Protein AF-A0A7W1Z7H8-F1 (afdb_monomer)

Solvent-accessible surface area (backbone atoms only — not comparable to full-atom values): 7129 Å² total; per-residue (Å²): 140,85,84,79,81,69,68,65,64,59,55,58,54,51,54,52,50,53,51,53,54,53,57,59,57,65,76,65,70,73,76,84,82,82,87,85,73,93,56,99,77,76,87,80,87,76,75,93,75,91,64,86,77,94,76,86,90,84,87,84,92,83,88,84,91,80,80,81,54,83,76,49,73,49,82,91,49,90,79,41,76,26,39,41,36,39,74,78,32,41,36,40,38,42,84,89,47,76,49,75,50,109

Foldseek 3Di:
DDDDDDPVVVVVVVVVVVVVVVVVVVVPPPDDDDDDDPDPDDDDDDPDDDDPDDDDDDDDDDDDDDDKDWDDWDDPDLAAWIKTDIDQKIWIQHNVGIDIDD

Nearest PDB structures (foldseek):
  5b4w-assembly5_E  TM=4.647E-01  e=5.243E+00  Homo sapiens
  3hg0-assembly1_A  TM=2.616E-01  e=4.627E+00  Lactococcus phage TP901-1
  2f0c-assembly1_C  TM=2.039E-01  e=4.347E+00  Lactococcus phage TP901-1

pLDDT: mean 74.96, std 12.85, range [38.62, 90.5]

Secondary structure (DSSP, 8-state):
------THHHHHHHHHHHHHHHHHHHTT----------SSS----------SSS----------SSS--EEEEE-S-TTS-EEEEETTEEEEEETTEEEEE-

Mean predicted aligned error: 14.22 Å

Structure (mmCIF, N/CA/C/O backbone):
data_AF-A0A7W1Z7H8-F1
#
_entry.id   AF-A0A7W1Z7H8-F1
#
loop_
_atom_site.group_PDB
_atom_site.id
_atom_site.type_symbol
_atom_site.label_atom_id
_atom_site.label_alt_id
_atom_site.label_comp_id
_atom_site.label_asym_id
_atom_site.label_entity_id
_atom_site.label_seq_id
_atom_site.pdbx_PDB_ins_code
_atom_site.Cartn_x
_atom_site.Cartn_y
_atom_site.Cartn_z
_atom_site.occupancy
_atom_site.B_iso_or_equiv
_atom_site.auth_seq_id
_atom_site.auth_comp_id
_atom_site.auth_asym_id
_atom_site.auth_atom_id
_atom_site.pdbx_PDB_model_num
ATOM 1 N N . MET A 1 1 ? -51.947 30.927 48.456 1.00 40.75 1 MET A N 1
ATOM 2 C CA . MET A 1 1 ? -50.536 30.508 48.608 1.00 40.75 1 MET A CA 1
ATOM 3 C C . MET A 1 1 ? -49.892 30.583 47.238 1.00 40.75 1 MET A C 1
ATOM 5 O O . MET A 1 1 ? -50.205 29.747 46.406 1.00 40.75 1 MET A O 1
ATOM 9 N N . ASN A 1 2 ? -49.055 31.590 46.983 1.00 38.62 2 ASN A N 1
ATOM 10 C CA . ASN A 1 2 ? -48.344 31.703 45.708 1.00 38.62 2 ASN A CA 1
ATOM 11 C C . ASN A 1 2 ? -46.888 31.305 45.945 1.00 38.62 2 ASN A C 1
ATOM 13 O O . ASN A 1 2 ? -46.149 32.004 46.634 1.00 38.62 2 ASN A O 1
ATOM 17 N N . CYS A 1 3 ? -46.512 30.140 45.420 1.00 47.09 3 CYS A N 1
ATOM 18 C CA . CYS A 1 3 ? -45.139 29.655 45.418 1.00 47.09 3 CYS A CA 1
ATOM 19 C C . CYS A 1 3 ? -44.365 30.414 44.333 1.00 47.09 3 CYS A C 1
ATOM 21 O O . CYS A 1 3 ? -44.635 30.255 43.144 1.00 47.09 3 CYS A O 1
ATOM 23 N N . PHE A 1 4 ? -43.440 31.280 44.743 1.00 50.28 4 PHE A N 1
ATOM 24 C CA . PHE 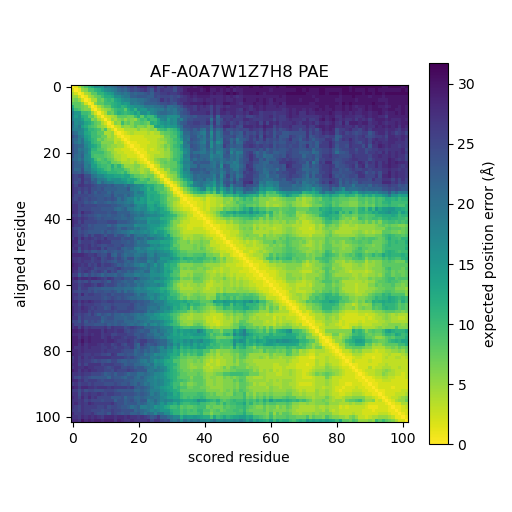A 1 4 ? -42.590 32.035 43.829 1.00 50.28 4 PHE A CA 1
ATOM 25 C C . PHE A 1 4 ? -41.327 31.209 43.546 1.00 50.28 4 PHE A C 1
ATOM 27 O O . PHE A 1 4 ? -40.413 31.152 44.369 1.00 50.28 4 PHE A O 1
ATOM 34 N N . ILE A 1 5 ? -41.281 30.522 42.401 1.00 57.69 5 ILE A N 1
ATOM 35 C CA . ILE A 1 5 ? -40.071 29.814 41.961 1.00 57.69 5 ILE A CA 1
ATOM 36 C C . ILE A 1 5 ? -39.080 30.861 41.442 1.00 57.69 5 ILE A C 1
ATOM 38 O O . ILE A 1 5 ? -39.292 31.497 40.411 1.00 57.69 5 ILE A O 1
ATOM 42 N N . SER A 1 6 ? -37.996 31.054 42.192 1.00 49.62 6 SER A N 1
ATOM 43 C CA . SER A 1 6 ? -36.928 32.004 41.879 1.00 49.62 6 SER A CA 1
ATOM 44 C C . SER A 1 6 ? -36.206 31.629 40.576 1.00 49.62 6 SER A C 1
ATOM 46 O O . SER A 1 6 ? -35.491 30.626 40.497 1.00 49.62 6 SER A O 1
ATOM 48 N N . THR A 1 7 ? -36.376 32.458 39.545 1.00 54.94 7 THR A N 1
ATOM 49 C CA . THR A 1 7 ? -35.830 32.275 38.186 1.00 54.94 7 THR A CA 1
ATOM 50 C C . THR A 1 7 ? -34.306 32.434 38.094 1.00 54.94 7 THR A C 1
ATOM 52 O O . THR A 1 7 ? -33.714 32.103 37.063 1.00 54.94 7 THR A O 1
ATOM 55 N N . THR A 1 8 ? -33.637 32.889 39.158 1.00 52.72 8 THR A N 1
ATOM 56 C CA . THR A 1 8 ? -32.173 33.059 39.191 1.00 52.72 8 THR A CA 1
ATOM 57 C C . THR A 1 8 ? -31.426 31.722 39.237 1.00 52.72 8 THR A C 1
ATOM 59 O O . THR A 1 8 ? -30.363 31.594 38.631 1.00 52.72 8 THR A O 1
ATOM 62 N N . ASN A 1 9 ? -32.010 30.690 39.858 1.00 53.28 9 ASN A N 1
ATOM 63 C CA . ASN A 1 9 ? -31.394 29.363 39.976 1.00 53.28 9 ASN A CA 1
ATOM 64 C C . ASN A 1 9 ? -31.404 28.562 38.661 1.00 53.28 9 ASN A C 1
ATOM 66 O O . ASN A 1 9 ? -30.511 27.750 38.431 1.00 53.28 9 ASN A O 1
ATOM 70 N N . VAL A 1 10 ? -32.384 28.797 37.780 1.00 56.59 10 VAL A N 1
ATOM 71 C CA . VAL A 1 10 ? -32.489 28.103 36.482 1.00 56.59 10 VAL A CA 1
ATOM 72 C C . VAL A 1 10 ? -31.485 28.672 35.478 1.00 56.59 10 VAL A C 1
ATOM 74 O O . VAL A 1 10 ? -30.796 27.908 34.805 1.00 56.59 10 VAL A O 1
ATOM 77 N N . LYS A 1 11 ? -31.330 30.004 35.433 1.00 52.03 11 LYS A N 1
ATOM 78 C CA . LYS A 1 11 ? -30.341 30.673 34.570 1.00 52.03 11 LYS A CA 1
ATOM 79 C C . LYS A 1 11 ? -28.909 30.272 34.930 1.00 52.03 11 LYS A C 1
ATOM 81 O O . LYS A 1 11 ? -28.159 29.904 34.038 1.00 52.03 11 LYS A O 1
ATOM 86 N N . LEU A 1 12 ? -28.559 30.254 36.220 1.00 52.38 12 LEU A N 1
ATOM 87 C CA . LEU A 1 12 ? -27.214 29.884 36.682 1.00 52.38 12 LEU A CA 1
ATOM 88 C C . LEU A 1 12 ? -26.838 28.432 36.329 1.00 52.38 12 LEU A C 1
ATOM 90 O O . LEU A 1 12 ? -25.691 28.159 35.996 1.00 52.38 12 LEU A O 1
ATOM 94 N N . ARG A 1 13 ? -27.802 27.502 36.354 1.00 59.09 13 ARG A N 1
ATOM 95 C CA . ARG A 1 13 ? -27.569 26.091 35.998 1.00 59.09 13 ARG A CA 1
ATOM 96 C C . ARG A 1 13 ? -27.445 25.864 34.490 1.00 59.09 13 ARG A C 1
ATOM 98 O O . ARG A 1 13 ? -26.671 25.005 34.080 1.00 59.09 13 ARG A O 1
ATOM 105 N N . PHE A 1 14 ? -28.155 26.643 33.673 1.00 59.34 14 PHE A N 1
ATOM 106 C CA . PHE A 1 14 ? -28.090 26.542 32.212 1.00 59.34 14 PHE A CA 1
ATOM 107 C C . PHE A 1 14 ? -26.758 27.071 31.655 1.00 59.34 14 PHE A C 1
ATOM 109 O O . PHE A 1 14 ? -26.163 26.439 30.784 1.00 59.34 14 PHE A O 1
ATOM 116 N N . THR A 1 15 ? -26.234 28.177 32.201 1.00 65.00 15 THR A N 1
ATOM 117 C CA . THR A 1 15 ? -24.945 28.748 31.766 1.00 65.00 15 THR A CA 1
ATOM 118 C C . THR A 1 15 ? -23.768 27.821 32.077 1.00 65.00 15 THR A C 1
ATOM 120 O O . THR A 1 15 ? -22.882 27.657 31.241 1.00 65.00 15 THR A O 1
ATOM 123 N N . THR A 1 16 ? -23.775 27.159 33.239 1.00 66.75 16 THR A N 1
ATOM 124 C CA . THR A 1 16 ? -22.735 26.184 33.614 1.00 66.75 16 THR A CA 1
ATOM 125 C C . THR A 1 16 ? -22.773 24.939 32.728 1.00 66.75 16 THR A C 1
ATOM 127 O O . THR A 1 16 ? -21.720 24.412 32.374 1.00 66.75 16 THR A O 1
ATOM 130 N N . LEU A 1 17 ? -23.967 24.492 32.316 1.00 67.69 17 LEU A N 1
ATOM 131 C CA . LEU A 1 17 ? -24.121 23.354 31.407 1.00 67.69 17 LEU A CA 1
ATOM 132 C C . LEU A 1 17 ? -23.559 23.671 30.012 1.00 67.69 17 LEU A C 1
ATOM 134 O O . LEU A 1 17 ? -22.806 22.877 29.455 1.00 67.69 17 LEU A O 1
ATOM 138 N N . ILE A 1 18 ? -23.869 24.858 29.479 1.00 71.62 18 ILE A N 1
ATOM 139 C CA . ILE A 1 18 ? -23.338 25.327 28.189 1.00 71.62 18 ILE A CA 1
ATOM 140 C C . ILE A 1 18 ? -21.812 25.462 28.253 1.00 71.62 18 ILE A C 1
ATOM 142 O O . ILE A 1 18 ? -21.120 25.014 27.342 1.00 71.62 18 ILE A O 1
ATOM 146 N N . P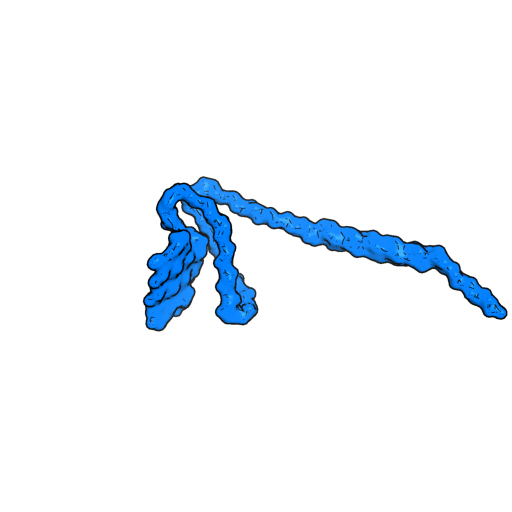HE A 1 19 ? -21.274 26.018 29.342 1.00 71.62 19 PHE A N 1
ATOM 147 C CA . PHE A 1 19 ? -19.830 26.155 29.533 1.00 71.62 19 PHE A CA 1
ATOM 148 C C . PHE A 1 19 ? -19.121 24.793 29.617 1.00 71.62 19 PHE A C 1
ATOM 150 O O . PHE A 1 19 ? -18.070 24.611 29.005 1.00 71.62 19 PHE A O 1
ATOM 157 N N . ALA A 1 20 ? -19.719 23.809 30.297 1.00 69.62 20 ALA A N 1
ATOM 158 C CA . ALA A 1 20 ? -19.191 22.447 30.361 1.00 69.62 20 ALA A CA 1
ATOM 159 C C . ALA A 1 20 ? -19.195 21.750 28.987 1.00 69.62 20 ALA A C 1
ATOM 161 O O . ALA A 1 20 ? -18.218 21.090 28.634 1.00 69.62 20 ALA A O 1
ATOM 162 N N . VAL A 1 21 ? -20.247 21.921 28.181 1.00 70.44 21 VAL A N 1
ATOM 163 C CA . VAL A 1 21 ? -20.313 21.367 26.813 1.00 70.44 21 VAL A CA 1
ATOM 164 C C . VAL A 1 21 ? -19.286 22.039 25.891 1.00 70.44 21 VAL A C 1
ATOM 166 O O . VAL A 1 21 ? -18.609 21.360 25.117 1.00 70.44 21 VAL A O 1
ATOM 169 N N . LEU A 1 22 ? -19.097 23.355 26.019 1.00 66.81 22 LEU A N 1
ATOM 170 C CA . LEU A 1 22 ? -18.115 24.107 25.235 1.00 66.81 22 LEU A CA 1
ATOM 171 C C . LEU A 1 22 ? -16.668 23.701 25.580 1.00 66.81 22 LEU A C 1
ATOM 173 O O . LEU A 1 22 ? -15.850 23.529 24.678 1.00 66.81 22 LEU A O 1
ATOM 177 N N . LEU A 1 23 ? -16.365 23.460 26.863 1.00 64.12 23 LEU A N 1
ATOM 178 C CA . LEU A 1 23 ? -15.053 22.966 27.306 1.00 64.12 23 LEU A CA 1
ATOM 179 C C . LEU A 1 23 ? -14.734 21.555 26.785 1.00 64.12 23 LEU A C 1
ATOM 181 O O . LEU A 1 23 ? -13.601 21.303 26.384 1.00 64.12 23 LEU A O 1
ATOM 185 N N . ASN A 1 24 ? -15.718 20.650 26.739 1.00 60.62 24 ASN A N 1
ATOM 186 C CA . ASN A 1 24 ? -15.532 19.296 26.189 1.00 60.62 24 ASN A CA 1
ATOM 187 C C . ASN A 1 24 ? -15.366 19.286 24.656 1.00 60.62 24 ASN A C 1
ATOM 189 O O . ASN A 1 24 ? -14.775 18.369 24.088 1.00 60.62 24 ASN A O 1
ATOM 193 N N . SER A 1 25 ? -15.855 20.322 23.974 1.00 59.72 25 SER A N 1
ATOM 194 C CA . SER A 1 25 ? -15.710 20.462 22.520 1.00 59.72 25 SER A CA 1
ATOM 195 C C . SER A 1 25 ? -14.287 20.887 22.119 1.00 59.72 25 SER A C 1
ATOM 197 O O . SER A 1 25 ? -13.804 20.510 21.054 1.00 59.72 25 SER A O 1
ATOM 199 N N . LEU A 1 26 ? -13.583 21.623 22.990 1.00 58.31 26 LEU A N 1
ATOM 200 C CA . LEU A 1 26 ? -12.208 22.098 22.768 1.00 58.31 26 LEU A CA 1
ATOM 201 C C . LEU A 1 26 ? -11.153 20.990 22.910 1.00 58.31 26 LEU A C 1
ATOM 203 O O . LEU A 1 26 ? -10.115 21.044 22.255 1.00 58.31 26 LEU A O 1
ATOM 207 N N . THR A 1 27 ? -11.414 19.964 23.723 1.00 59.09 27 THR A N 1
ATOM 208 C CA . THR A 1 27 ? -10.492 18.831 23.932 1.00 59.09 27 THR A CA 1
ATOM 209 C C . THR A 1 27 ? -10.562 17.773 22.826 1.00 59.09 27 THR A C 1
ATOM 211 O O . THR A 1 27 ? -9.719 16.876 22.787 1.00 59.09 27 THR A O 1
ATOM 214 N N . THR A 1 28 ? -11.523 17.888 21.899 1.00 56.25 28 THR A N 1
ATOM 215 C CA . THR A 1 28 ? -11.728 16.934 20.790 1.00 56.25 28 THR A CA 1
ATOM 216 C C . THR A 1 28 ? -11.153 17.431 19.453 1.00 56.25 28 THR A C 1
ATOM 218 O O . THR A 1 28 ? -11.299 16.776 18.424 1.00 56.25 28 THR A O 1
ATOM 221 N N . LEU A 1 29 ? -10.414 18.545 19.442 1.00 57.19 29 LEU A N 1
ATOM 222 C CA . LEU A 1 29 ? -9.570 18.928 18.305 1.00 57.19 29 LEU A CA 1
ATOM 223 C C . LEU A 1 29 ? -8.285 18.089 18.314 1.00 57.19 29 LEU A C 1
ATOM 225 O O . LEU A 1 29 ? -7.200 18.571 18.636 1.00 57.19 29 LEU A O 1
ATOM 229 N N . LYS A 1 30 ? -8.394 16.803 17.971 1.00 61.12 30 LYS A N 1
ATOM 230 C CA . LYS A 1 30 ? -7.203 16.034 17.604 1.00 61.12 30 LYS A CA 1
ATOM 231 C C . LYS A 1 30 ? -6.725 16.551 16.250 1.00 61.12 30 LYS A C 1
ATOM 233 O O . LYS A 1 30 ? -7.382 16.330 15.238 1.00 61.12 30 LYS A O 1
ATOM 238 N N . ALA A 1 31 ? -5.600 17.258 16.234 1.00 60.22 31 ALA A N 1
ATOM 239 C CA . ALA A 1 31 ? -4.905 17.570 14.994 1.00 60.22 31 ALA A CA 1
ATOM 240 C C . ALA A 1 31 ? -4.589 16.259 14.250 1.00 60.22 31 ALA A C 1
ATOM 242 O O . ALA A 1 31 ? -4.105 15.303 14.859 1.00 60.22 31 ALA A O 1
ATOM 243 N N . GLN A 1 32 ? -4.858 16.203 12.943 1.00 66.00 32 GLN A N 1
ATOM 244 C CA . GLN A 1 32 ? -4.304 15.149 12.096 1.00 66.00 32 GLN A CA 1
ATOM 245 C C . GLN A 1 32 ? -2.789 15.353 12.028 1.00 66.00 32 GLN A C 1
ATOM 247 O O . GLN A 1 32 ? -2.310 16.341 11.473 1.00 66.00 32 GLN A O 1
ATOM 252 N N . SER A 1 33 ? -2.029 14.426 12.608 1.00 72.44 33 SER A N 1
ATOM 253 C CA . SER A 1 33 ? -0.580 14.393 12.436 1.00 72.44 33 SER A CA 1
ATOM 254 C C . SER A 1 33 ? -0.269 14.030 10.985 1.00 72.44 33 SER A C 1
ATOM 256 O O . SER A 1 33 ? -0.589 12.930 10.540 1.00 72.44 33 SER A O 1
ATOM 258 N N . SER A 1 34 ? 0.339 14.956 10.245 1.00 78.94 34 SER A N 1
ATOM 259 C CA . SER A 1 34 ? 0.880 14.667 8.916 1.00 78.94 34 SER A CA 1
ATOM 260 C C . SER A 1 34 ? 2.224 13.958 9.061 1.00 78.94 34 SER A C 1
ATOM 262 O O . SER A 1 34 ? 3.082 14.399 9.828 1.00 78.94 34 SER A O 1
ATOM 264 N N . LEU A 1 35 ? 2.405 12.856 8.337 1.00 83.44 35 LEU A N 1
ATOM 265 C CA . LEU A 1 35 ? 3.664 12.125 8.286 1.00 83.44 35 LEU A CA 1
ATOM 266 C C . LEU A 1 35 ? 4.440 12.554 7.037 1.00 83.44 35 LEU A C 1
ATOM 268 O O . LEU A 1 35 ? 4.027 12.266 5.917 1.00 83.44 35 LEU A O 1
ATOM 272 N N . TYR A 1 36 ? 5.576 13.222 7.233 1.00 87.94 36 TYR A N 1
ATOM 273 C CA . TYR A 1 36 ? 6.522 13.533 6.162 1.00 87.94 36 TYR A CA 1
ATOM 274 C C . TYR A 1 36 ? 7.717 12.584 6.232 1.00 87.94 36 TYR A C 1
ATOM 276 O O . TYR A 1 36 ? 8.360 12.459 7.274 1.00 87.94 36 TYR A O 1
ATOM 284 N N . MET A 1 37 ? 8.029 11.933 5.113 1.00 87.88 37 MET A N 1
ATOM 285 C CA . MET A 1 37 ? 9.167 11.028 4.987 1.00 87.88 37 MET A CA 1
ATOM 286 C C . MET A 1 37 ? 10.052 11.511 3.825 1.00 87.88 37 MET A C 1
ATOM 288 O O . MET A 1 37 ? 9.554 11.635 2.709 1.00 87.88 37 MET A O 1
ATOM 292 N N . PRO A 1 38 ? 11.344 11.817 4.049 1.00 87.00 38 PRO A N 1
ATOM 293 C CA . PRO A 1 38 ? 12.208 12.423 3.029 1.00 87.00 38 PRO A CA 1
ATOM 294 C C . PRO A 1 38 ? 12.889 11.409 2.092 1.00 87.00 38 PRO A C 1
ATOM 296 O O . PRO A 1 38 ? 13.710 11.802 1.266 1.00 87.00 38 PRO A O 1
ATOM 299 N N . GLY A 1 39 ? 12.621 10.108 2.238 1.00 81.62 39 GLY A N 1
ATOM 300 C CA . GLY A 1 39 ? 13.259 9.070 1.427 1.00 81.62 39 GLY A CA 1
ATOM 301 C C . GLY A 1 39 ? 12.779 9.068 -0.027 1.00 81.62 39 GLY A C 1
ATOM 302 O O . GLY A 1 39 ? 11.683 9.530 -0.333 1.00 81.62 39 GLY A O 1
ATOM 303 N N . ALA A 1 40 ? 13.589 8.504 -0.927 1.00 75.81 40 ALA A N 1
ATOM 304 C CA . ALA A 1 40 ? 13.199 8.290 -2.325 1.00 75.81 40 ALA A CA 1
ATOM 305 C C . ALA A 1 40 ? 12.076 7.244 -2.470 1.00 75.81 40 ALA A C 1
ATOM 307 O O . ALA A 1 40 ? 11.250 7.336 -3.373 1.00 75.81 40 ALA A O 1
ATOM 308 N N . VAL A 1 41 ? 12.036 6.264 -1.561 1.00 76.94 41 VAL A N 1
ATOM 309 C CA . VAL A 1 41 ? 10.941 5.302 -1.411 1.00 76.94 41 VAL A CA 1
ATOM 310 C C . VAL A 1 41 ? 10.558 5.285 0.059 1.00 76.94 41 VAL A C 1
ATOM 312 O O . VAL A 1 41 ? 11.384 4.967 0.912 1.00 76.94 41 VAL A O 1
ATOM 315 N N . ASN A 1 42 ? 9.308 5.631 0.344 1.00 84.62 42 ASN A N 1
ATOM 316 C CA . ASN A 1 42 ? 8.759 5.646 1.690 1.00 84.62 42 ASN A CA 1
ATOM 317 C C . ASN A 1 42 ? 7.550 4.726 1.742 1.00 84.62 42 ASN A C 1
ATOM 319 O O . ASN A 1 42 ? 6.750 4.694 0.809 1.00 84.62 42 ASN A O 1
ATOM 323 N N . TRP A 1 43 ? 7.414 3.999 2.841 1.00 85.12 43 TRP A N 1
ATOM 324 C CA . TRP A 1 43 ? 6.248 3.179 3.109 1.00 85.12 43 TRP A CA 1
ATOM 325 C C . TRP A 1 43 ? 5.969 3.174 4.606 1.00 85.12 43 TRP A C 1
ATOM 327 O O . TRP A 1 43 ? 6.865 3.368 5.429 1.00 85.12 43 TRP A O 1
ATOM 337 N N . VAL A 1 44 ? 4.708 2.942 4.943 1.00 85.00 44 VAL A N 1
ATOM 338 C CA . VAL A 1 44 ? 4.249 2.740 6.313 1.00 85.00 44 VAL A CA 1
ATOM 339 C C . VAL A 1 44 ? 3.597 1.371 6.354 1.00 85.00 44 VAL A C 1
ATOM 341 O O . VAL A 1 44 ? 2.707 1.098 5.552 1.00 85.00 44 VAL A O 1
ATOM 344 N N . SER A 1 45 ? 4.045 0.506 7.265 1.00 87.06 45 SER A N 1
ATOM 345 C CA . SER A 1 45 ? 3.281 -0.698 7.587 1.00 87.06 45 SER A CA 1
ATOM 346 C C . SER A 1 45 ? 2.296 -0.338 8.677 1.00 87.06 45 SER A C 1
ATOM 348 O O . SER A 1 45 ? 2.672 0.101 9.766 1.00 87.06 45 SER A O 1
ATOM 350 N N . VAL A 1 46 ? 1.026 -0.497 8.341 1.00 79.94 46 VAL A N 1
ATOM 351 C CA . VAL A 1 46 ? -0.048 -0.562 9.317 1.00 79.94 46 VAL A CA 1
ATOM 352 C C . VAL A 1 46 ? -0.134 -2.033 9.708 1.00 79.94 46 VAL A C 1
ATOM 354 O O . VAL A 1 46 ? -0.161 -2.892 8.829 1.00 79.94 46 VAL A O 1
ATOM 357 N N . GLY A 1 47 ? -0.078 -2.317 11.011 1.00 82.50 47 GLY A N 1
ATOM 358 C CA . GLY A 1 47 ? -0.222 -3.676 11.533 1.00 82.50 47 GLY A CA 1
ATOM 359 C C . GLY A 1 47 ? -1.642 -4.210 11.336 1.00 82.50 47 GLY A C 1
ATOM 360 O O . GLY A 1 47 ? -2.329 -3.862 10.377 1.00 82.50 47 GLY A O 1
ATOM 361 N N . ASP A 1 48 ? -2.101 -5.036 12.268 1.00 79.44 48 ASP A N 1
ATOM 362 C CA . ASP A 1 48 ? -3.434 -5.624 12.175 1.00 79.44 48 ASP A CA 1
ATOM 363 C C . ASP A 1 48 ? -4.514 -4.534 12.227 1.00 79.44 48 ASP A C 1
ATOM 365 O O . ASP A 1 48 ? -4.589 -3.734 13.163 1.00 79.44 48 ASP A O 1
ATOM 369 N N . LEU A 1 49 ? -5.322 -4.483 11.168 1.00 78.19 49 LEU A N 1
ATOM 370 C CA . LEU A 1 49 ? -6.458 -3.583 11.044 1.00 78.19 49 LEU A CA 1
ATOM 371 C C . LEU A 1 49 ? -7.735 -4.409 11.171 1.00 78.19 49 LEU A C 1
ATOM 373 O O . LEU A 1 49 ? -8.147 -5.077 10.222 1.00 78.19 49 LEU A O 1
ATOM 377 N N . ASP A 1 50 ? -8.359 -4.346 12.343 1.00 81.94 50 ASP A N 1
ATOM 378 C CA . ASP A 1 50 ? -9.636 -5.005 12.602 1.00 81.94 50 ASP A CA 1
ATOM 379 C C . ASP A 1 50 ? -10.768 -4.219 11.929 1.00 81.94 50 ASP A C 1
ATOM 381 O O . ASP A 1 50 ? -11.251 -3.206 12.442 1.00 81.94 50 ASP A O 1
ATOM 385 N N . VAL A 1 51 ? -11.184 -4.675 10.749 1.00 80.69 51 VAL A N 1
ATOM 386 C CA . VAL A 1 51 ? -12.288 -4.082 9.987 1.00 80.69 51 VAL A CA 1
ATOM 387 C C . VAL A 1 51 ? -13.547 -4.916 10.232 1.00 80.69 51 VAL A C 1
ATOM 389 O O . VAL A 1 51 ? -13.562 -6.095 9.880 1.00 80.69 51 VAL A O 1
ATOM 392 N N . PRO A 1 52 ? -14.615 -4.358 10.831 1.00 84.38 52 PRO A N 1
ATOM 393 C CA . PRO A 1 52 ? -15.869 -5.086 10.966 1.00 84.38 52 PRO A CA 1
ATOM 394 C C . PRO A 1 52 ? -16.529 -5.259 9.590 1.00 84.38 52 PRO A C 1
ATOM 396 O O . PRO A 1 52 ? -16.749 -4.281 8.878 1.00 84.38 52 PRO A O 1
ATOM 399 N N . GLY A 1 53 ? -16.884 -6.497 9.244 1.00 86.50 53 GLY A N 1
ATOM 400 C CA . GLY A 1 53 ? -17.500 -6.848 7.961 1.00 86.50 53 GLY A CA 1
ATOM 401 C C . GLY A 1 53 ? -16.529 -7.538 7.001 1.00 86.50 53 GLY A C 1
ATOM 402 O O . GLY A 1 53 ? -15.512 -8.086 7.416 1.00 86.50 53 GLY A O 1
ATOM 403 N N . ASP A 1 54 ? -16.877 -7.544 5.719 1.00 83.69 54 ASP A N 1
ATOM 404 C CA . ASP A 1 54 ? -16.148 -8.210 4.631 1.00 83.69 54 ASP A CA 1
ATOM 405 C C . ASP A 1 54 ? -15.604 -7.231 3.575 1.00 83.69 54 ASP A C 1
ATOM 407 O O . ASP A 1 54 ? -14.986 -7.649 2.595 1.00 83.69 54 ASP A O 1
ATOM 411 N N . GLN A 1 55 ? -15.789 -5.924 3.784 1.00 84.00 55 GLN A N 1
ATOM 412 C CA . GLN A 1 55 ? -15.373 -4.880 2.854 1.00 84.00 55 GLN A CA 1
ATOM 413 C C . GLN A 1 55 ? -14.359 -3.923 3.489 1.00 84.00 55 GLN A C 1
ATOM 415 O O . GLN A 1 55 ? -14.630 -3.278 4.500 1.00 84.00 55 GLN A O 1
ATOM 420 N N . LEU A 1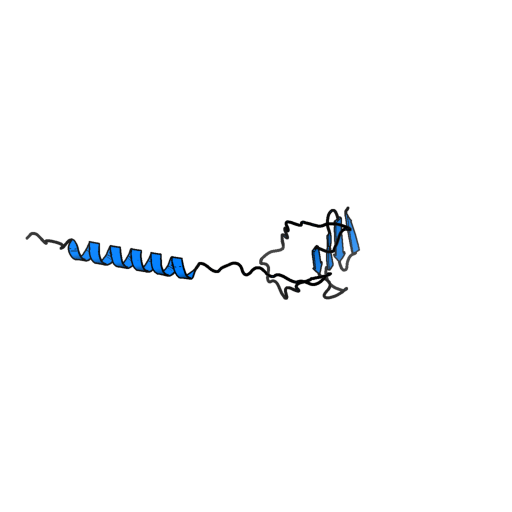 56 ? -13.218 -3.759 2.816 1.00 78.69 56 LEU A N 1
ATOM 421 C CA . LEU A 1 56 ? -12.246 -2.702 3.079 1.00 78.69 56 LEU A CA 1
ATOM 422 C C . LEU A 1 56 ? -12.146 -1.794 1.849 1.00 78.69 56 LEU A C 1
ATOM 424 O O . LEU A 1 56 ? -11.740 -2.237 0.776 1.00 78.69 56 LEU A O 1
ATOM 428 N N . THR A 1 57 ? -12.496 -0.521 2.017 1.00 84.00 57 THR A N 1
ATOM 429 C CA . THR A 1 57 ? -12.345 0.503 0.976 1.00 84.00 57 THR A CA 1
ATOM 430 C C . THR A 1 57 ? -11.072 1.303 1.231 1.00 84.00 57 THR A C 1
ATOM 432 O O . THR A 1 57 ? -10.857 1.799 2.336 1.00 84.00 57 THR A O 1
ATOM 435 N N . VAL A 1 58 ? -10.231 1.435 0.206 1.00 77.75 58 VAL A N 1
ATOM 436 C CA . VAL A 1 58 ? -8.974 2.189 0.258 1.00 77.75 58 VAL A CA 1
ATOM 437 C C . VAL A 1 58 ? -9.006 3.261 -0.823 1.00 77.75 58 VAL A C 1
ATOM 439 O O . VAL A 1 58 ? -9.114 2.946 -2.005 1.00 77.75 58 VAL A O 1
ATOM 442 N N . GLU A 1 59 ? -8.886 4.522 -0.416 1.00 81.12 59 GLU A N 1
ATOM 443 C CA . GLU A 1 59 ? -8.883 5.681 -1.309 1.00 81.12 59 GLU A CA 1
ATOM 444 C C . GLU A 1 59 ? -7.638 6.532 -1.042 1.00 81.12 59 GLU A C 1
ATOM 446 O O . GLU A 1 59 ? -7.253 6.750 0.108 1.00 81.12 59 GLU A O 1
ATOM 451 N N . ALA A 1 60 ? -6.992 7.013 -2.105 1.00 77.75 60 ALA A N 1
ATOM 452 C CA . ALA A 1 60 ? -5.811 7.861 -2.005 1.00 77.75 60 ALA A CA 1
ATOM 453 C C . ALA A 1 60 ? -5.810 8.923 -3.111 1.00 77.75 60 ALA A C 1
ATOM 455 O O . ALA A 1 60 ? -6.017 8.611 -4.283 1.00 77.75 60 ALA A O 1
ATOM 456 N N . LEU A 1 61 ? -5.527 10.175 -2.739 1.00 85.06 61 LEU A N 1
ATOM 457 C CA . LEU A 1 61 ? -5.213 11.241 -3.688 1.00 85.06 61 LEU A CA 1
ATOM 458 C C . LEU A 1 61 ? -3.699 11.291 -3.880 1.00 85.06 61 LEU A C 1
ATOM 460 O O . LEU A 1 61 ? -2.957 11.500 -2.921 1.00 85.06 61 LEU A O 1
ATOM 464 N N . ILE A 1 62 ? -3.243 11.092 -5.113 1.00 82.38 62 ILE A N 1
ATOM 465 C CA . ILE A 1 62 ? -1.828 10.863 -5.401 1.00 82.38 62 ILE A CA 1
ATOM 466 C C . ILE A 1 62 ? -1.353 11.871 -6.429 1.00 82.38 62 ILE A C 1
ATOM 468 O O . ILE A 1 62 ? -1.920 11.991 -7.513 1.00 82.38 62 ILE A O 1
ATOM 472 N N . TYR A 1 63 ? -0.266 12.554 -6.091 1.00 84.44 63 TYR A N 1
ATOM 473 C CA . TYR A 1 63 ? 0.524 13.319 -7.039 1.00 84.44 63 TYR A CA 1
ATOM 474 C C . TYR A 1 63 ? 1.846 12.587 -7.262 1.00 84.44 63 TYR A C 1
ATOM 476 O O . TYR A 1 63 ? 2.559 12.295 -6.303 1.00 84.44 63 TYR A O 1
ATOM 484 N N . TYR A 1 64 ? 2.169 12.276 -8.514 1.00 80.19 64 TYR A N 1
ATOM 485 C CA . TYR A 1 64 ? 3.395 11.572 -8.874 1.00 80.19 64 TYR A CA 1
ATOM 486 C C . TYR A 1 64 ? 4.019 12.192 -10.124 1.00 80.19 64 TYR A C 1
ATOM 488 O O . TYR A 1 64 ? 3.327 12.676 -11.017 1.00 80.19 64 TYR A O 1
ATOM 496 N N . THR A 1 65 ? 5.347 12.159 -10.191 1.00 81.06 65 THR A N 1
ATOM 497 C CA . THR A 1 65 ? 6.125 12.603 -11.350 1.00 81.06 65 THR A CA 1
ATOM 498 C C . THR A 1 65 ? 7.031 11.449 -11.776 1.00 81.06 65 THR A C 1
ATOM 500 O O . THR A 1 65 ? 8.109 11.279 -11.209 1.00 81.06 65 THR A O 1
ATOM 503 N N . GLY A 1 66 ? 6.589 10.608 -12.719 1.00 79.50 66 GLY A N 1
ATOM 504 C CA . GLY A 1 66 ? 7.3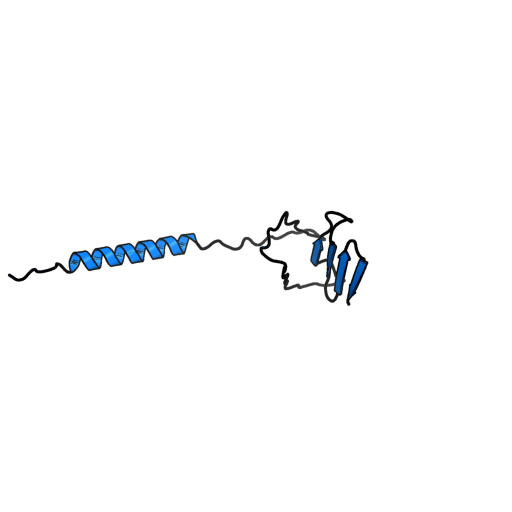89 9.478 -13.212 1.00 79.50 66 GLY A CA 1
ATOM 505 C C . GLY A 1 66 ? 6.607 8.184 -13.440 1.00 79.50 66 GLY A C 1
ATOM 506 O O . GLY A 1 66 ? 5.435 8.212 -13.805 1.00 79.50 66 GLY A O 1
ATOM 507 N N . ALA A 1 67 ? 7.284 7.046 -13.257 1.00 77.31 67 ALA A N 1
ATOM 508 C CA . ALA A 1 67 ? 6.696 5.717 -13.405 1.00 77.31 67 ALA A CA 1
ATOM 509 C C . ALA A 1 67 ? 5.702 5.403 -12.275 1.00 77.31 67 ALA A C 1
ATOM 511 O O . ALA A 1 67 ? 5.811 5.932 -11.168 1.00 77.31 67 ALA A O 1
ATOM 512 N N . SER A 1 68 ? 4.748 4.512 -12.555 1.00 77.81 68 SER A N 1
ATOM 513 C CA . SER A 1 68 ? 3.793 4.050 -11.548 1.00 77.81 68 SER A CA 1
ATOM 514 C C . SER A 1 68 ? 4.510 3.305 -10.420 1.00 77.81 68 SER A C 1
ATOM 516 O O . SER A 1 68 ? 5.289 2.385 -10.670 1.00 77.81 68 SER A O 1
ATOM 518 N N . VAL A 1 69 ? 4.211 3.682 -9.179 1.00 83.25 69 VAL A N 1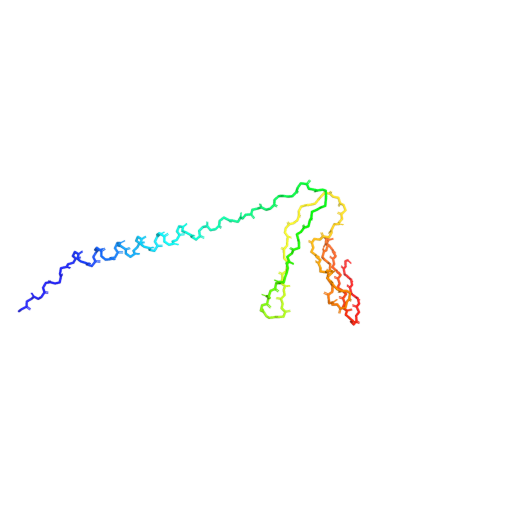
ATOM 519 C CA . VAL A 1 69 ? 4.737 3.054 -7.959 1.00 83.25 69 VAL A CA 1
ATOM 520 C C . VAL A 1 69 ? 3.631 2.320 -7.204 1.00 83.25 69 VAL A C 1
ATOM 522 O O . VAL A 1 69 ? 2.442 2.533 -7.447 1.00 83.25 69 VAL A O 1
ATOM 525 N N . ASN A 1 70 ? 4.030 1.435 -6.289 1.00 87.38 70 ASN A N 1
ATOM 526 C CA . ASN A 1 70 ? 3.109 0.744 -5.391 1.00 87.38 70 ASN A CA 1
ATOM 527 C C . ASN A 1 70 ? 2.539 1.745 -4.381 1.00 87.38 70 ASN A C 1
ATOM 529 O O . ASN A 1 70 ? 3.301 2.441 -3.712 1.00 87.38 70 ASN A O 1
ATOM 533 N N . ILE A 1 71 ? 1.213 1.806 -4.275 1.00 87.69 71 ILE A N 1
ATOM 534 C CA . ILE A 1 71 ? 0.515 2.729 -3.373 1.00 87.69 71 ILE A CA 1
ATOM 535 C C . ILE A 1 71 ? 0.148 1.992 -2.091 1.00 87.69 71 ILE A C 1
ATOM 537 O O . ILE A 1 71 ? 0.483 2.427 -0.994 1.00 87.69 71 ILE A O 1
ATOM 541 N N . VAL A 1 72 ? -0.537 0.857 -2.242 1.00 87.88 72 VAL A N 1
ATOM 542 C CA . VAL A 1 72 ? -0.971 0.017 -1.128 1.00 87.88 72 VAL A CA 1
ATOM 543 C C . VAL A 1 72 ? -0.702 -1.426 -1.489 1.00 87.88 72 VAL A C 1
ATOM 545 O O . VAL A 1 72 ? -0.996 -1.866 -2.601 1.00 87.88 72 VAL A O 1
ATOM 548 N N . SER A 1 73 ? -0.144 -2.161 -0.539 1.00 87.00 73 SER A N 1
ATOM 549 C CA . SER A 1 73 ? 0.151 -3.567 -0.724 1.00 87.00 73 SER A CA 1
ATOM 550 C C . SER A 1 73 ? 0.049 -4.351 0.571 1.00 87.00 73 SER A C 1
ATOM 552 O O . SER A 1 73 ? 0.474 -3.860 1.617 1.00 87.00 73 SER A O 1
ATOM 554 N N . LYS A 1 74 ? -0.412 -5.598 0.475 1.00 83.75 74 LYS A N 1
ATOM 555 C CA . LYS A 1 74 ? -0.271 -6.607 1.530 1.00 83.75 74 LYS A CA 1
ATOM 556 C C . LYS A 1 74 ? 0.637 -7.725 1.033 1.00 83.75 74 LYS A C 1
ATOM 558 O O . LYS A 1 74 ? 0.373 -8.295 -0.023 1.00 83.75 74 LYS A O 1
ATOM 563 N N . HIS A 1 75 ? 1.691 -8.010 1.798 1.00 71.12 75 HIS A N 1
ATOM 564 C CA . HIS A 1 75 ? 2.734 -8.984 1.450 1.00 71.12 75 HIS A CA 1
ATOM 565 C C . HIS A 1 75 ? 3.244 -9.776 2.668 1.00 71.12 75 HIS A C 1
ATOM 567 O O . HIS A 1 75 ? 4.424 -10.108 2.747 1.00 71.12 75 HIS A O 1
ATOM 573 N N . THR A 1 76 ? 2.400 -10.034 3.668 1.00 69.56 76 THR A N 1
ATOM 574 C CA . THR A 1 76 ? 2.853 -10.667 4.920 1.00 69.56 76 THR A CA 1
ATOM 575 C C . THR A 1 76 ? 3.078 -12.173 4.790 1.00 69.56 76 THR A C 1
ATOM 577 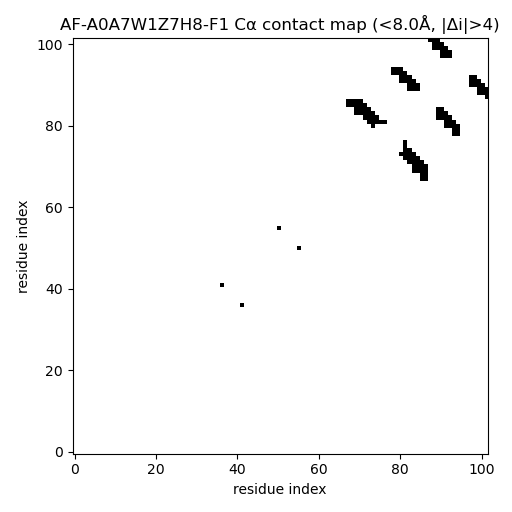O O . THR A 1 76 ? 3.943 -12.709 5.477 1.00 69.56 76 THR A O 1
ATOM 580 N N . ASN A 1 77 ? 2.340 -12.861 3.913 1.00 68.69 77 ASN A N 1
ATOM 581 C CA . ASN A 1 77 ? 2.480 -14.300 3.702 1.00 68.69 77 ASN A CA 1
ATOM 582 C C . ASN A 1 77 ? 2.015 -14.693 2.284 1.00 68.69 77 ASN A C 1
ATOM 584 O O . ASN A 1 77 ? 0.909 -14.321 1.887 1.00 68.69 77 ASN A O 1
ATOM 588 N N . PRO A 1 78 ? 2.802 -15.469 1.512 1.00 64.94 78 PRO A N 1
ATOM 589 C CA . PRO A 1 78 ? 2.360 -15.995 0.216 1.00 64.94 78 PRO A CA 1
ATOM 590 C C . PRO A 1 78 ? 1.137 -16.926 0.301 1.00 64.94 78 PRO A C 1
ATOM 592 O O . PRO A 1 78 ? 0.486 -17.147 -0.715 1.00 64.94 78 PRO A O 1
ATOM 595 N N . GLY A 1 79 ? 0.819 -17.469 1.482 1.00 70.31 79 GLY A N 1
ATOM 596 C CA . GLY A 1 79 ? -0.375 -18.288 1.720 1.00 70.31 79 GLY A CA 1
ATOM 597 C C . GLY A 1 79 ? -1.672 -17.504 1.950 1.00 70.31 79 GLY A C 1
ATOM 598 O O . GLY A 1 79 ? -2.732 -18.119 1.993 1.00 70.31 79 GLY A O 1
ATOM 599 N N . ASP A 1 80 ? -1.607 -16.178 2.083 1.00 73.81 80 ASP A N 1
ATOM 600 C CA . ASP A 1 80 ? -2.776 -15.322 2.296 1.00 73.81 80 ASP A CA 1
ATOM 601 C C . ASP A 1 80 ? -3.132 -14.528 1.035 1.00 73.81 80 ASP A C 1
ATOM 603 O O . ASP A 1 80 ? -2.368 -14.459 0.069 1.00 73.81 80 ASP A O 1
ATOM 607 N N . VAL A 1 81 ? -4.308 -13.892 1.052 1.00 77.00 81 VAL A N 1
ATOM 608 C CA . VAL A 1 81 ? -4.685 -12.942 0.005 1.00 77.00 81 VAL A CA 1
ATOM 609 C C . VAL A 1 81 ? -3.718 -11.761 0.030 1.00 77.00 81 VAL A C 1
ATOM 611 O O . VAL A 1 81 ? -3.684 -10.976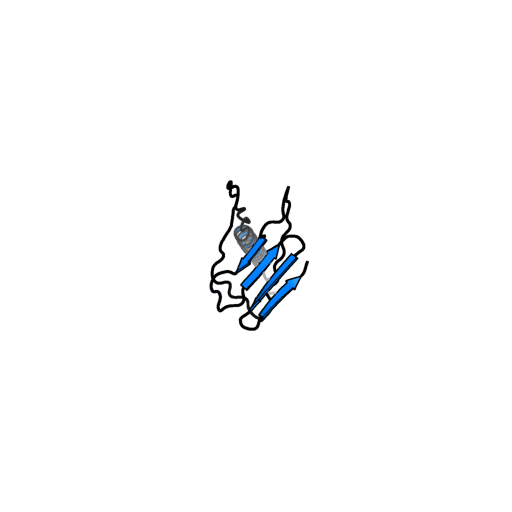 0.982 1.00 77.00 81 VAL A O 1
ATOM 614 N N . ASN A 1 82 ? -2.946 -11.642 -1.041 1.00 86.88 82 ASN A N 1
ATOM 615 C CA . ASN A 1 82 ? -2.067 -10.524 -1.311 1.00 86.88 82 ASN A CA 1
ATOM 616 C C . ASN A 1 82 ? -2.734 -9.632 -2.349 1.00 86.88 82 ASN A C 1
ATOM 618 O O . ASN A 1 82 ? -3.344 -10.104 -3.307 1.00 86.88 82 ASN A O 1
ATOM 622 N N . TYR A 1 83 ? -2.605 -8.331 -2.167 1.00 87.19 83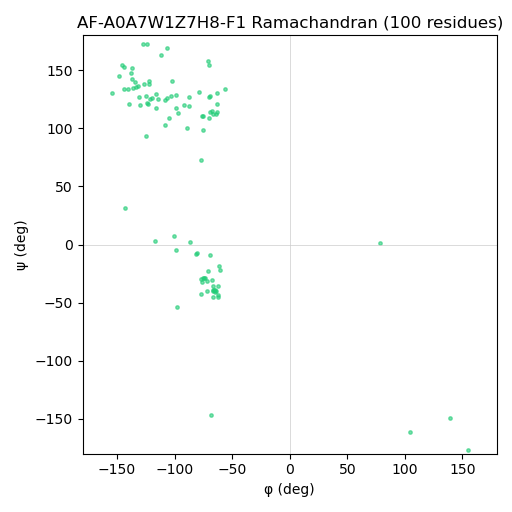 TYR A N 1
ATOM 623 C CA . TYR A 1 83 ? -3.116 -7.362 -3.119 1.00 87.19 83 TYR A CA 1
ATOM 624 C C . TYR A 1 83 ? -2.091 -6.266 -3.319 1.00 87.19 83 TYR A C 1
ATOM 626 O O . TYR A 1 83 ? -1.296 -5.962 -2.423 1.00 87.19 83 TYR A O 1
ATOM 634 N N . LEU A 1 84 ? -2.128 -5.686 -4.508 1.00 88.69 84 LEU A N 1
ATOM 635 C CA . LEU A 1 84 ? -1.270 -4.593 -4.896 1.00 88.69 84 LEU A CA 1
ATOM 636 C C . LEU A 1 84 ? -2.068 -3.577 -5.703 1.00 88.69 84 LEU A C 1
ATOM 638 O O . LEU A 1 84 ? -2.620 -3.888 -6.757 1.00 88.69 84 LEU A O 1
ATOM 642 N N . LEU A 1 85 ? -2.104 -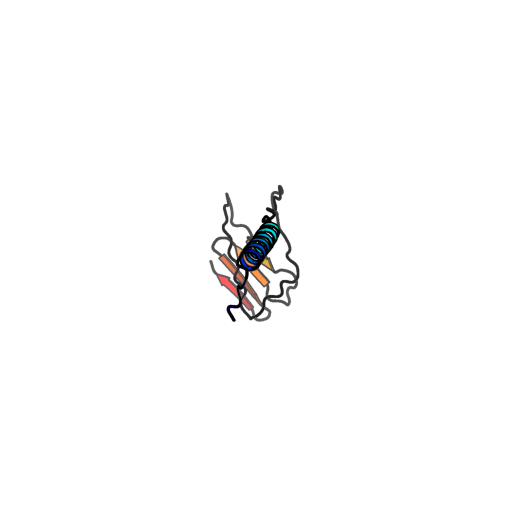2.351 -5.191 1.00 88.69 85 LEU A N 1
ATOM 643 C CA . LEU A 1 85 ? -2.723 -1.208 -5.839 1.00 88.69 85 LEU A CA 1
ATOM 644 C C . LEU A 1 85 ? -1.639 -0.276 -6.379 1.00 88.69 85 LEU A C 1
ATOM 646 O O . LEU A 1 85 ? -0.753 0.173 -5.639 1.00 88.69 85 LEU A O 1
ATOM 650 N N . ARG A 1 86 ? -1.741 0.034 -7.669 1.00 88.50 86 ARG A N 1
ATOM 651 C CA . ARG A 1 86 ? -0.888 0.977 -8.391 1.00 88.50 86 ARG A CA 1
ATOM 652 C C . ARG A 1 86 ? -1.749 1.998 -9.122 1.00 88.50 86 ARG A C 1
ATOM 654 O O . ARG A 1 86 ? -2.972 1.900 -9.181 1.00 88.50 86 ARG A O 1
ATOM 661 N N . ILE A 1 87 ? -1.096 3.001 -9.689 1.00 86.38 87 ILE A N 1
ATOM 662 C CA . ILE A 1 87 ? -1.779 3.992 -10.508 1.00 86.38 87 ILE A CA 1
ATOM 663 C C . ILE A 1 87 ? -2.234 3.302 -11.798 1.00 86.38 87 ILE A C 1
ATOM 665 O O . ILE A 1 87 ? -1.408 2.878 -12.602 1.00 86.38 87 ILE A O 1
ATOM 669 N N . GLY A 1 88 ? -3.549 3.184 -11.977 1.00 84.69 88 GLY A N 1
ATOM 670 C CA . GLY A 1 88 ? -4.155 2.602 -13.176 1.00 84.69 88 GLY A CA 1
ATOM 671 C C . GLY A 1 88 ? -4.150 1.074 -13.236 1.00 84.69 88 GLY A C 1
ATOM 672 O O . GLY A 1 88 ? -4.641 0.533 -14.216 1.00 84.69 88 GLY A O 1
ATOM 673 N N . SER A 1 89 ? -3.645 0.372 -12.217 1.00 88.44 89 SER A N 1
ATOM 674 C CA . SER A 1 89 ? -3.726 -1.088 -12.174 1.00 88.44 89 SER A CA 1
ATOM 675 C C . SER A 1 89 ? -3.937 -1.640 -10.772 1.00 88.44 89 SER A C 1
ATOM 677 O O . SER A 1 89 ? -3.553 -1.034 -9.765 1.00 88.44 89 SER A O 1
ATOM 679 N N . PHE A 1 90 ? -4.556 -2.815 -10.718 1.00 88.81 90 PHE A N 1
ATOM 680 C CA . PHE A 1 90 ? -4.721 -3.578 -9.493 1.00 88.81 90 PHE A CA 1
ATOM 681 C C . PHE A 1 90 ? -4.449 -5.060 -9.728 1.00 88.81 90 PHE A C 1
ATOM 683 O O . PHE A 1 90 ? -4.798 -5.630 -10.764 1.00 88.81 90 PHE A O 1
ATOM 690 N N . GLU A 1 91 ? -3.821 -5.684 -8.740 1.00 90.50 91 GLU A N 1
ATOM 691 C CA . GLU A 1 91 ? -3.459 -7.095 -8.766 1.00 90.50 91 GLU A CA 1
ATOM 692 C C . GLU A 1 91 ? -3.893 -7.744 -7.453 1.00 90.50 91 GLU A C 1
ATOM 694 O O . GLU A 1 91 ? -3.700 -7.179 -6.372 1.00 90.50 91 GLU A O 1
ATOM 699 N N . ILE A 1 92 ? -4.483 -8.933 -7.544 1.00 89.38 92 ILE A N 1
ATOM 700 C CA . ILE A 1 92 ? -4.892 -9.744 -6.398 1.00 89.38 92 ILE A CA 1
ATOM 701 C C . ILE A 1 92 ? -4.372 -11.162 -6.612 1.00 89.38 92 ILE A C 1
ATOM 703 O O . ILE A 1 92 ? -4.637 -11.793 -7.636 1.00 89.38 92 ILE A O 1
ATOM 707 N N . ALA A 1 93 ? -3.655 -11.673 -5.620 1.00 87.94 93 ALA A N 1
ATOM 708 C CA . ALA A 1 93 ? -3.239 -13.060 -5.531 1.00 87.94 93 ALA A CA 1
ATOM 709 C C . ALA A 1 93 ? -3.903 -13.696 -4.312 1.00 87.94 93 ALA A C 1
ATOM 711 O O . ALA A 1 93 ? -3.841 -13.173 -3.204 1.00 87.94 93 ALA A O 1
ATOM 712 N N . THR A 1 94 ? -4.534 -14.838 -4.520 1.00 84.94 94 THR A N 1
ATOM 713 C CA . THR A 1 94 ? -5.168 -15.646 -3.479 1.00 84.94 94 THR A CA 1
ATOM 714 C C . THR A 1 94 ? -4.583 -17.054 -3.529 1.00 84.94 94 THR A C 1
ATOM 716 O O . THR A 1 94 ? -3.888 -17.414 -4.481 1.00 84.94 94 THR A O 1
ATOM 719 N N . THR A 1 95 ? -4.920 -17.896 -2.556 1.00 82.69 95 THR A N 1
ATOM 720 C CA . THR A 1 95 ? -4.585 -19.327 -2.610 1.00 82.69 95 THR A CA 1
ATOM 721 C C . THR A 1 95 ? -5.197 -20.046 -3.814 1.00 82.69 95 THR A C 1
ATOM 723 O O . THR A 1 95 ? -4.692 -21.092 -4.216 1.00 82.69 95 THR A O 1
ATOM 726 N N . SER A 1 96 ? -6.268 -19.505 -4.401 1.00 84.31 96 SER A N 1
ATOM 727 C CA . SER A 1 96 ? -6.994 -20.104 -5.523 1.00 84.31 96 SER A CA 1
ATOM 728 C C . SER A 1 96 ? -6.625 -19.524 -6.891 1.00 84.31 96 SER A C 1
ATOM 730 O O . SER A 1 96 ? -7.091 -20.046 -7.904 1.00 84.31 96 SER A O 1
ATOM 732 N N . GLY A 1 97 ? -5.783 -18.487 -6.962 1.00 83.75 97 GLY A N 1
ATOM 733 C CA . GLY A 1 97 ? -5.343 -17.928 -8.240 1.00 83.75 97 GLY A CA 1
ATOM 734 C C . GLY A 1 97 ? -4.910 -16.466 -8.195 1.00 83.75 97 GLY A C 1
ATOM 735 O O . GLY A 1 97 ? -4.885 -15.826 -7.144 1.00 83.75 97 GLY A O 1
ATOM 736 N N . PHE A 1 98 ? -4.578 -15.947 -9.377 1.00 89.50 98 PHE A N 1
ATOM 737 C CA . PHE A 1 98 ? -4.091 -14.590 -9.608 1.00 89.50 98 PHE A CA 1
ATOM 738 C C . PHE A 1 98 ? -5.003 -13.851 -10.591 1.00 89.50 98 PHE A C 1
ATOM 740 O O . PHE A 1 98 ? -5.403 -14.418 -11.610 1.00 89.50 98 PHE A O 1
ATOM 747 N N . ALA A 1 99 ? -5.294 -12.586 -10.303 1.00 88.31 99 ALA A N 1
ATOM 748 C CA . ALA A 1 99 ? -6.028 -11.693 -11.184 1.00 88.31 99 ALA A CA 1
ATOM 749 C C . ALA A 1 99 ? -5.318 -10.336 -11.264 1.00 88.31 99 ALA A C 1
ATOM 751 O O . ALA A 1 99 ? -4.904 -9.785 -10.245 1.00 88.31 99 ALA A O 1
ATOM 752 N N . ALA A 1 100 ? -5.198 -9.801 -12.477 1.00 90.12 100 ALA A N 1
ATOM 753 C CA . ALA A 1 100 ? -4.597 -8.504 -12.749 1.00 90.12 100 ALA A CA 1
ATOM 754 C C . ALA A 1 100 ? -5.477 -7.724 -13.715 1.00 90.12 100 ALA A C 1
ATOM 756 O O . ALA A 1 100 ? -6.021 -8.287 -14.668 1.00 90.12 100 ALA A O 1
ATOM 757 N N . PHE A 1 101 ? -5.595 -6.431 -13.461 1.00 82.62 101 PHE A N 1
ATOM 758 C CA . PHE A 1 101 ? -6.435 -5.535 -14.232 1.00 82.62 101 PHE A CA 1
ATOM 759 C C . PHE A 1 101 ? -5.699 -4.207 -14.399 1.00 82.62 101 PHE A C 1
ATOM 761 O O . PHE A 1 101 ? -5.142 -3.678 -13.432 1.00 82.62 101 PHE A O 1
ATOM 768 N N . GLY A 1 102 ? -5.691 -3.689 -15.623 1.00 72.56 102 GLY A N 1
ATOM 769 C CA . GLY A 1 102 ? -5.018 -2.458 -16.028 1.00 72.56 102 GLY A CA 1
ATOM 770 C C . GLY A 1 102 ? -5.289 -2.151 -17.490 1.00 72.56 102 GLY A C 1
ATOM 771 O O . GLY A 1 102 ? -5.565 -3.116 -18.240 1.00 72.56 102 GLY A O 1
#

Sequence (102 aa):
MNCFISTTNVKLRFTTLIFAVLLNSLTTLKAQSSLYMPGAVNWVSVGDLDVPGDQLTVEALIYYTGASVNIVSKHTNPGDVNYLLRIGSFEIATTSGFAAFG

Radius of gyration: 26.78 Å; Cα contacts (8 Å, |Δi|>4): 66; chains: 1; bounding box: 64×53×65 Å